Protein AF-A0A941VNA5-F1 (afdb_monomer)

Solvent-accessible surface area (backbone atoms only — not comparable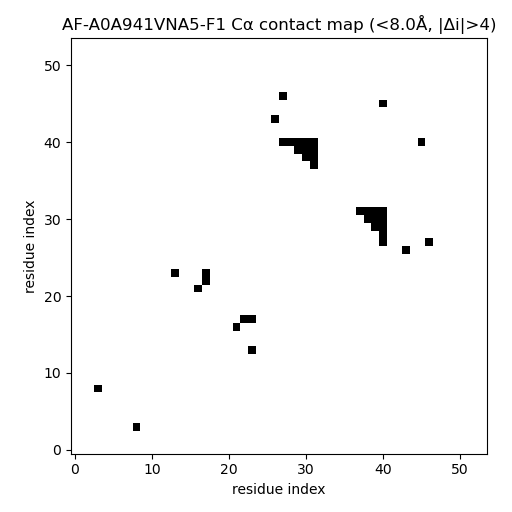 to full-atom values): 3688 Å² total; per-residue (Å²): 134,91,77,80,51,75,67,55,54,51,48,54,57,53,51,60,42,40,77,71,73,45,81,88,74,76,83,70,62,62,61,56,90,88,44,94,91,46,84,51,59,86,55,87,62,62,85,44,45,54,82,77,74,108

Secondary structure (DSSP, 8-state):
--PPPHHHHHHHHHHHHHTTT---PPPPPSS-SS-TT-SS--STTGGGHHHHH-

Radius of gyration: 14.82 Å; Cα contacts (8 Å, |Δi|>4): 19; chains: 1; bounding box: 32×13×48 Å

Nearest PDB structures (foldseek):
  3hy0-assembly1_A  TM=9.683E-01  e=2.123E-03  Escherichia coli K-12
  4xem-assembly1_A  TM=9.565E-01  e=2.845E-03  Homo sapiens
  1riq-assembly1_A  TM=9.424E-01  e=3.061E-03  Aquifex aeolicus
  3htz-assembly1_A  TM=9.347E-01  e=4.751E-03  Aquifex aeolicus

Sequence (54 aa):
MNTMTFREIRSTFLDFFKARGHELVRSSSLIPRDDPSLLFTNAGMVQFKGLYLG

Foldseek 3Di:
DDDDDPVRVVVVVQVVVVVVVDDDDDADDQADDPDPPDRGDPDRCPVCCVVVPD

pLDDT: mean 93.13, std 7.49, range [55.84, 98.69]

Mean predicted aligned err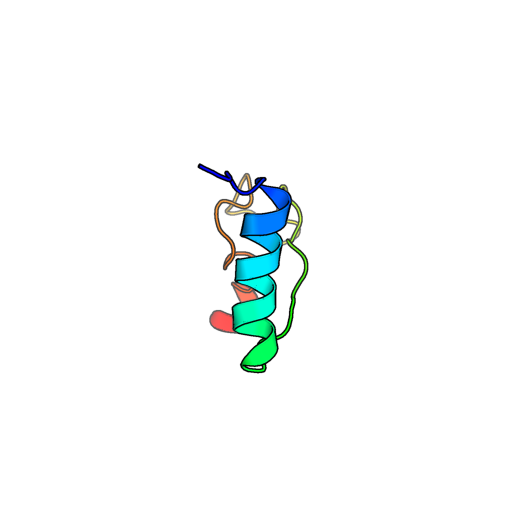or: 3.86 Å

Structure (mmCIF, N/CA/C/O backbone):
data_AF-A0A941VNA5-F1
#
_entry.id   AF-A0A941VNA5-F1
#
loop_
_atom_site.group_PDB
_atom_site.id
_atom_site.type_symbol
_atom_site.label_atom_id
_atom_site.label_alt_id
_atom_site.label_comp_id
_atom_site.label_asym_id
_atom_site.label_entity_id
_atom_site.label_seq_id
_atom_site.pdbx_PDB_ins_code
_atom_site.Cartn_x
_atom_site.Cartn_y
_atom_site.Cartn_z
_atom_site.occupancy
_atom_site.B_iso_or_equiv
_atom_site.auth_seq_id
_atom_site.auth_comp_id
_atom_site.auth_asym_id
_atom_site.auth_atom_id
_atom_site.pdbx_PDB_model_num
ATOM 1 N N . MET A 1 1 ? -6.502 4.313 29.918 1.00 55.84 1 MET A N 1
ATOM 2 C CA . MET A 1 1 ? -6.799 4.386 28.470 1.00 55.84 1 MET A CA 1
ATOM 3 C C . MET A 1 1 ? -6.526 3.016 27.885 1.00 55.84 1 MET A C 1
ATOM 5 O O . MET A 1 1 ? -5.476 2.469 28.191 1.00 55.84 1 MET A O 1
ATOM 9 N N . ASN A 1 2 ? -7.469 2.443 27.137 1.00 79.56 2 ASN A N 1
ATOM 10 C CA . ASN A 1 2 ? -7.243 1.171 26.455 1.00 79.56 2 ASN A CA 1
ATOM 11 C C . ASN A 1 2 ? -6.630 1.472 25.082 1.00 79.56 2 ASN A C 1
ATOM 13 O O . ASN A 1 2 ? -7.277 2.118 24.259 1.00 79.56 2 ASN A O 1
ATOM 17 N N . THR A 1 3 ? -5.375 1.088 24.869 1.00 90.00 3 THR A N 1
ATOM 18 C CA . THR A 1 3 ? -4.637 1.386 23.634 1.00 90.00 3 THR A CA 1
ATOM 19 C C . THR A 1 3 ? -4.772 0.217 22.670 1.00 90.00 3 THR A C 1
ATOM 21 O O . THR A 1 3 ? -4.505 -0.920 23.049 1.00 90.00 3 THR A O 1
ATOM 24 N N . MET A 1 4 ? -5.153 0.491 21.422 1.00 95.00 4 MET A N 1
ATOM 25 C CA . MET A 1 4 ? -5.192 -0.536 20.378 1.00 95.00 4 MET A CA 1
ATOM 26 C C . MET A 1 4 ? -3.778 -0.975 19.984 1.00 95.00 4 MET A C 1
ATOM 28 O O . MET A 1 4 ? -2.869 -0.157 19.832 1.00 95.00 4 MET A O 1
ATOM 32 N N . THR A 1 5 ? -3.601 -2.269 19.749 1.00 97.50 5 THR A N 1
ATOM 33 C CA . THR A 1 5 ? -2.401 -2.836 19.131 1.00 97.50 5 THR A CA 1
ATOM 34 C C . THR A 1 5 ? -2.332 -2.479 17.644 1.00 97.50 5 THR A C 1
ATOM 36 O O . THR A 1 5 ? -3.346 -2.242 16.983 1.00 97.50 5 THR A O 1
ATOM 39 N N . PHE A 1 6 ? -1.133 -2.521 17.054 1.00 96.81 6 PHE A N 1
ATOM 40 C CA . PHE A 1 6 ? -0.971 -2.281 15.612 1.00 96.81 6 PHE A CA 1
ATOM 41 C C . PHE A 1 6 ? -1.787 -3.262 14.747 1.00 96.81 6 PHE A C 1
ATOM 43 O O . PHE A 1 6 ? -2.225 -2.914 13.649 1.00 96.81 6 PHE A O 1
ATOM 50 N N . ARG A 1 7 ? -1.999 -4.496 15.234 1.00 97.62 7 ARG A N 1
ATOM 51 C CA . ARG A 1 7 ? -2.795 -5.513 14.536 1.00 97.62 7 ARG A CA 1
ATOM 52 C C . ARG A 1 7 ? -4.269 -5.135 14.525 1.00 97.62 7 ARG A C 1
ATOM 54 O O . ARG A 1 7 ? -4.891 -5.241 13.475 1.00 97.62 7 ARG A O 1
ATOM 61 N N . GLU A 1 8 ? -4.793 -4.661 15.651 1.00 97.88 8 GLU A N 1
ATOM 62 C CA . GLU A 1 8 ? -6.180 -4.199 15.757 1.00 97.88 8 GLU A CA 1
ATOM 63 C C . GLU A 1 8 ? -6.420 -2.975 14.876 1.00 97.88 8 GLU A C 1
ATOM 65 O O . GLU A 1 8 ? -7.364 -2.984 14.097 1.00 97.88 8 GLU A O 1
ATOM 70 N N . ILE A 1 9 ? -5.524 -1.979 14.899 1.00 97.94 9 ILE A N 1
ATOM 71 C CA . ILE A 1 9 ? -5.628 -0.786 14.036 1.00 97.94 9 ILE A CA 1
ATOM 72 C C . ILE A 1 9 ? -5.679 -1.191 12.557 1.00 97.94 9 ILE A C 1
ATOM 74 O O . ILE A 1 9 ? -6.531 -0.714 11.803 1.00 97.94 9 ILE A O 1
ATOM 78 N N . ARG A 1 10 ? -4.795 -2.109 12.141 1.00 97.56 10 ARG A N 1
ATOM 79 C CA . ARG A 1 10 ? -4.786 -2.634 10.771 1.00 97.56 10 ARG A CA 1
ATOM 80 C C . ARG A 1 10 ? -6.103 -3.329 10.433 1.00 97.56 10 ARG A C 1
ATOM 82 O O . ARG A 1 10 ? -6.652 -3.058 9.371 1.00 97.56 10 ARG A O 1
ATOM 89 N N . SER A 1 11 ? -6.602 -4.212 11.295 1.00 97.75 11 SER A N 1
ATOM 90 C CA . SER A 1 11 ? -7.866 -4.913 11.049 1.00 97.75 11 SER A CA 1
ATOM 91 C C . SER A 1 11 ? -9.038 -3.938 10.942 1.00 97.75 11 SER A C 1
ATOM 93 O O . SER A 1 11 ? -9.776 -4.001 9.968 1.00 97.75 11 SER A O 1
ATOM 95 N N . THR A 1 12 ? -9.138 -2.957 11.845 1.00 98.19 12 THR A N 1
ATOM 96 C CA . THR A 1 12 ? -10.191 -1.932 11.811 1.00 98.19 12 THR A CA 1
ATOM 97 C C . THR A 1 12 ? -10.219 -1.166 10.487 1.00 98.19 12 THR A C 1
ATOM 99 O O . THR A 1 12 ? -11.293 -0.958 9.924 1.00 98.19 12 THR A O 1
ATOM 102 N N . PHE A 1 13 ? -9.056 -0.780 9.954 1.00 98.06 13 PHE A N 1
ATOM 103 C CA . PHE A 1 13 ? -8.974 -0.107 8.655 1.00 98.06 13 PHE A CA 1
ATOM 104 C C . PHE A 1 13 ? -9.459 -1.004 7.505 1.00 98.06 13 PHE A C 1
ATOM 106 O O . PHE A 1 13 ? -10.259 -0.573 6.675 1.00 98.06 13 PHE A O 1
ATOM 113 N N . LEU A 1 14 ? -8.997 -2.257 7.459 1.00 98.25 14 LEU A N 1
ATOM 114 C CA . LEU A 1 14 ? -9.359 -3.190 6.389 1.00 98.25 14 LEU A CA 1
ATOM 115 C C . LEU A 1 14 ? -10.850 -3.554 6.436 1.00 98.25 14 LEU A C 1
ATOM 117 O O . LEU A 1 14 ? -11.511 -3.565 5.397 1.00 98.25 14 LEU A O 1
ATOM 121 N N . ASP A 1 15 ? -11.393 -3.786 7.631 1.00 98.44 15 ASP A N 1
ATOM 122 C CA . ASP A 1 15 ? -12.798 -4.141 7.831 1.00 98.44 15 ASP A CA 1
ATOM 123 C C . ASP A 1 15 ? -13.739 -2.985 7.465 1.00 98.44 15 ASP A C 1
ATOM 125 O O . ASP A 1 15 ? -14.786 -3.211 6.854 1.00 98.44 15 ASP A O 1
ATOM 129 N N . PHE A 1 16 ? -13.350 -1.735 7.750 1.00 98.62 16 PHE A N 1
ATOM 130 C CA . PHE A 1 16 ? -14.121 -0.545 7.374 1.00 98.62 16 PHE A CA 1
ATOM 131 C C . PHE A 1 16 ? -14.375 -0.457 5.861 1.00 98.62 16 PHE A C 1
ATOM 133 O O . PHE A 1 16 ? -15.501 -0.165 5.440 1.00 98.62 16 PHE A O 1
ATOM 140 N N . PHE A 1 17 ? -13.345 -0.704 5.046 1.00 98.69 17 PHE A N 1
ATOM 141 C CA . PHE A 1 17 ? -13.449 -0.653 3.585 1.00 98.69 17 PHE A CA 1
ATOM 142 C C . PHE A 1 17 ? -14.089 -1.915 3.007 1.00 98.69 17 PHE A C 1
ATOM 144 O O . PHE A 1 17 ? -14.927 -1.820 2.108 1.00 98.69 17 PHE A O 1
ATOM 151 N N . LYS A 1 18 ? -13.790 -3.089 3.575 1.00 98.50 18 LYS A N 1
ATOM 152 C CA . LYS A 1 18 ? -14.444 -4.346 3.195 1.00 98.50 18 LYS A CA 1
ATOM 153 C C . LYS A 1 18 ? -15.963 -4.273 3.368 1.00 98.50 18 LYS A C 1
ATOM 155 O O . LYS A 1 18 ? -16.701 -4.671 2.471 1.00 98.50 18 LYS A O 1
ATOM 160 N N . ALA A 1 19 ? -16.441 -3.694 4.471 1.00 98.62 19 ALA A N 1
ATOM 161 C CA . ALA A 1 19 ? -17.871 -3.481 4.717 1.00 98.62 19 ALA A CA 1
ATOM 162 C C . ALA A 1 19 ? -18.548 -2.551 3.687 1.00 98.62 19 ALA A C 1
ATOM 164 O O . ALA A 1 19 ? -19.770 -2.538 3.579 1.00 98.62 19 ALA A O 1
ATOM 165 N N . ARG A 1 20 ? -17.765 -1.783 2.917 1.00 98.69 20 ARG A N 1
ATOM 166 C CA . ARG A 1 20 ? -18.217 -0.888 1.836 1.00 98.69 20 ARG A CA 1
ATOM 167 C C . ARG A 1 20 ? -17.974 -1.479 0.444 1.00 98.69 20 ARG A C 1
ATOM 169 O O . ARG A 1 20 ? -17.943 -0.749 -0.542 1.00 98.69 20 ARG A O 1
ATOM 176 N N . GLY A 1 21 ? -17.764 -2.791 0.362 1.00 98.56 21 GLY A N 1
ATOM 177 C CA . GLY A 1 21 ? -17.607 -3.513 -0.898 1.00 98.56 21 GLY A CA 1
ATOM 178 C C . GLY A 1 21 ? -16.220 -3.410 -1.531 1.00 98.56 21 GLY A C 1
ATOM 179 O O . GLY A 1 21 ? -16.072 -3.778 -2.690 1.00 98.56 21 GLY A O 1
ATOM 180 N N . HIS A 1 22 ? -15.204 -2.914 -0.816 1.00 98.44 22 HIS A N 1
ATOM 181 C CA . HIS A 1 22 ? -13.833 -2.925 -1.334 1.00 98.44 22 HIS A CA 1
ATOM 182 C C . HIS A 1 22 ? -13.212 -4.314 -1.154 1.00 98.44 22 HIS A C 1
ATOM 184 O O . HIS A 1 22 ? -13.291 -4.910 -0.077 1.00 98.44 22 HIS A O 1
ATOM 190 N N . GLU A 1 23 ? -12.566 -4.823 -2.200 1.00 97.62 23 GLU A N 1
ATOM 191 C CA . GLU A 1 23 ? -11.845 -6.090 -2.139 1.00 97.62 23 GLU A CA 1
ATOM 192 C C . GLU A 1 23 ? -10.568 -5.957 -1.298 1.00 97.62 23 GLU A C 1
ATOM 194 O O . GLU A 1 23 ? -9.796 -5.004 -1.433 1.00 97.62 23 GLU A O 1
ATOM 199 N N . LEU A 1 24 ? -10.320 -6.940 -0.430 1.00 97.06 24 LEU A N 1
ATOM 200 C CA . LEU A 1 24 ? -9.079 -7.008 0.327 1.00 97.06 24 LEU A CA 1
ATOM 201 C C . LEU A 1 24 ? -7.977 -7.652 -0.520 1.00 97.06 24 LEU A C 1
ATOM 203 O O . LEU A 1 24 ? -7.835 -8.874 -0.546 1.00 97.06 24 LEU A O 1
ATOM 207 N N . VAL A 1 25 ? -7.151 -6.821 -1.147 1.00 96.38 25 VAL A N 1
ATOM 208 C CA . VAL A 1 25 ? -5.986 -7.278 -1.912 1.00 96.38 25 VAL A CA 1
ATOM 209 C C . VAL A 1 25 ? -4.758 -7.377 -1.002 1.00 96.38 25 VAL A C 1
ATOM 211 O O . VAL A 1 25 ? -4.438 -6.459 -0.241 1.00 96.38 25 VAL A O 1
ATOM 214 N N . ARG A 1 26 ? -4.054 -8.515 -1.049 1.00 95.62 26 ARG A N 1
ATOM 215 C CA . ARG A 1 26 ? -2.814 -8.723 -0.286 1.00 95.62 26 ARG A CA 1
ATOM 216 C C . ARG A 1 26 ? -1.710 -7.803 -0.815 1.00 95.62 26 ARG A C 1
ATOM 218 O O . ARG A 1 26 ? -1.574 -7.644 -2.018 1.00 95.62 26 ARG A O 1
ATOM 225 N N . SER A 1 27 ? -0.876 -7.278 0.087 1.00 95.00 27 SER A N 1
ATOM 226 C CA . SER A 1 27 ? 0.320 -6.513 -0.291 1.00 95.00 27 SER A CA 1
ATOM 227 C C . SER A 1 27 ? 1.198 -7.283 -1.277 1.00 95.00 27 SER A C 1
ATOM 229 O O . SER A 1 27 ? 1.504 -8.461 -1.052 1.00 95.00 27 SER A O 1
ATOM 231 N N . SER A 1 28 ? 1.652 -6.588 -2.317 1.00 93.88 28 SER A N 1
ATOM 232 C CA . SER A 1 28 ? 2.679 -7.068 -3.233 1.00 93.88 28 SER A CA 1
ATOM 233 C C . SER A 1 28 ? 4.049 -7.192 -2.548 1.00 93.88 28 SER A C 1
ATOM 235 O O . SER A 1 28 ? 4.241 -6.798 -1.392 1.00 93.88 28 SER A O 1
ATOM 237 N N . SER A 1 29 ? 5.001 -7.793 -3.268 1.00 95.19 29 SER A N 1
ATOM 238 C CA . SER A 1 29 ? 6.397 -7.938 -2.841 1.00 95.19 29 SER A CA 1
ATOM 239 C C . SER A 1 29 ? 7.053 -6.577 -2.587 1.00 95.19 29 SER A C 1
ATOM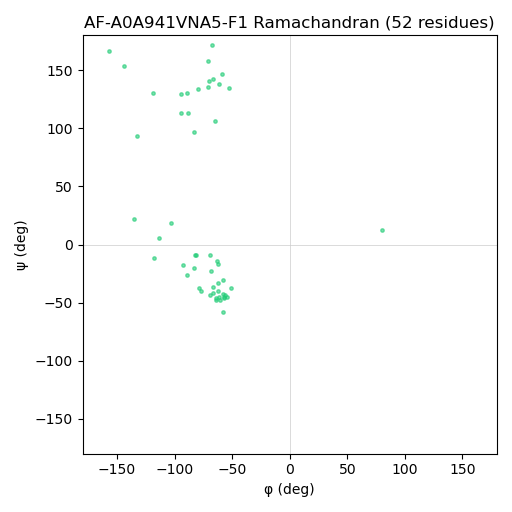 241 O O . SER A 1 29 ? 6.786 -5.610 -3.299 1.00 95.19 29 SER A O 1
ATOM 243 N N . LEU A 1 30 ? 7.970 -6.518 -1.613 1.00 95.44 30 LEU A N 1
ATOM 244 C CA . LEU A 1 30 ? 8.839 -5.352 -1.418 1.00 95.44 30 LEU A CA 1
ATOM 245 C C . LEU A 1 30 ? 9.746 -5.115 -2.635 1.00 95.44 30 LEU A C 1
ATOM 247 O O . LEU A 1 30 ? 10.043 -3.970 -2.950 1.00 95.44 30 LEU A O 1
ATOM 251 N N . ILE A 1 31 ? 10.160 -6.189 -3.315 1.00 94.69 31 ILE A N 1
ATOM 252 C CA . ILE A 1 31 ? 10.924 -6.142 -4.567 1.00 94.69 31 ILE A CA 1
ATOM 253 C C . ILE A 1 31 ? 9.927 -6.248 -5.735 1.0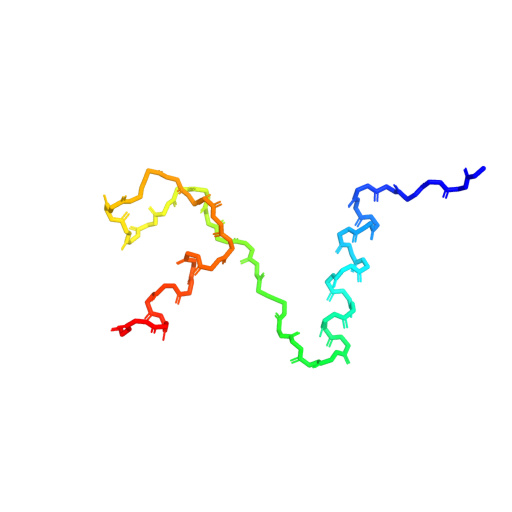0 94.69 31 ILE A C 1
ATOM 255 O O . ILE A 1 31 ? 9.293 -7.307 -5.865 1.00 94.69 31 ILE A O 1
ATOM 259 N N . PRO A 1 32 ? 9.745 -5.194 -6.554 1.00 90.75 32 PRO A N 1
ATOM 260 C CA . PRO A 1 32 ? 8.880 -5.228 -7.732 1.00 90.75 32 PRO A CA 1
ATOM 261 C C . PRO A 1 32 ? 9.375 -6.271 -8.740 1.00 90.75 32 PRO A C 1
ATOM 263 O O . PRO A 1 32 ? 10.577 -6.395 -8.954 1.00 90.75 32 PRO A O 1
ATOM 266 N N . ARG A 1 33 ? 8.462 -7.038 -9.350 1.00 82.06 33 ARG A N 1
ATOM 267 C CA . ARG A 1 33 ? 8.838 -8.074 -10.331 1.00 82.06 33 ARG A CA 1
ATOM 268 C C . ARG A 1 33 ? 8.909 -7.567 -11.771 1.00 82.06 33 ARG A C 1
ATOM 270 O O . ARG A 1 33 ? 9.709 -8.089 -12.534 1.00 82.06 33 ARG A O 1
ATOM 277 N N . ASP A 1 34 ? 8.157 -6.517 -12.098 1.00 80.75 34 ASP A N 1
ATOM 278 C CA . ASP A 1 34 ? 7.903 -6.113 -13.489 1.00 80.75 34 ASP A CA 1
ATOM 279 C C . ASP A 1 34 ? 8.046 -4.594 -13.708 1.00 80.75 34 ASP A C 1
ATOM 281 O O . ASP A 1 34 ? 7.481 -4.030 -14.641 1.00 80.75 34 ASP A O 1
ATOM 285 N N . ASP A 1 35 ? 8.783 -3.904 -12.832 1.00 88.00 35 ASP A N 1
ATOM 286 C CA . ASP A 1 35 ? 9.043 -2.467 -12.964 1.00 88.00 35 ASP A CA 1
ATOM 287 C C . ASP A 1 35 ? 10.537 -2.160 -12.763 1.00 88.00 35 ASP A C 1
ATOM 289 O O . ASP A 1 35 ? 10.973 -1.954 -11.627 1.00 88.00 35 ASP A O 1
ATOM 293 N N . PRO A 1 36 ? 11.341 -2.109 -13.845 1.00 90.12 36 PRO A N 1
ATOM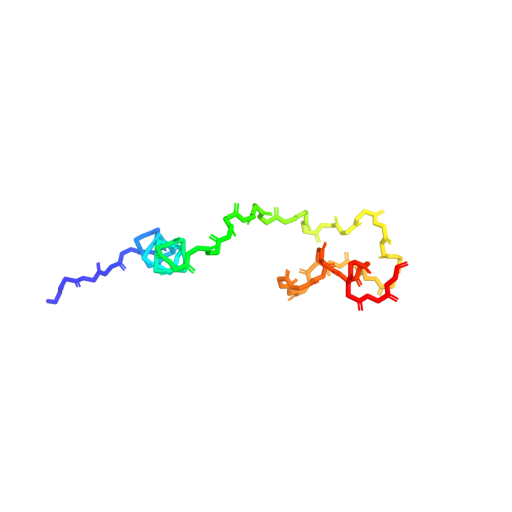 294 C CA . PRO A 1 36 ? 12.775 -1.840 -13.745 1.00 90.12 36 PRO A CA 1
ATOM 295 C C . PRO A 1 36 ? 13.089 -0.396 -13.323 1.00 90.12 36 PRO A C 1
ATOM 297 O O . PRO A 1 36 ? 14.241 -0.087 -13.031 1.00 90.12 36 PRO A O 1
ATOM 300 N N . SER A 1 37 ? 12.090 0.497 -13.280 1.00 91.25 37 SER A N 1
ATOM 301 C CA . SER A 1 37 ? 12.268 1.873 -12.803 1.00 91.25 37 SER A CA 1
ATOM 302 C C . SER A 1 37 ? 12.245 1.994 -11.274 1.00 91.25 37 SER A C 1
ATOM 304 O O . SER A 1 37 ? 12.557 3.060 -10.743 1.00 91.25 37 SER A O 1
ATOM 306 N N . LEU A 1 38 ? 11.893 0.921 -10.554 1.00 93.81 38 LEU A N 1
ATOM 307 C CA . LEU A 1 38 ? 11.765 0.910 -9.099 1.00 93.81 38 LEU A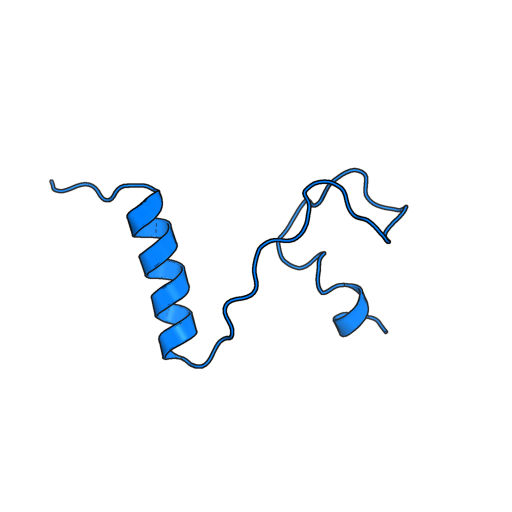 CA 1
ATOM 308 C C . LEU A 1 38 ? 12.729 -0.084 -8.448 1.00 93.81 38 LEU A C 1
ATOM 310 O O . LEU A 1 38 ? 12.741 -1.266 -8.775 1.00 93.81 38 LEU A O 1
ATOM 314 N N . LEU A 1 39 ? 13.472 0.381 -7.438 1.00 94.38 39 LEU A N 1
ATOM 315 C CA . LEU A 1 39 ? 14.288 -0.499 -6.591 1.00 94.38 39 LEU A CA 1
ATOM 316 C C . LEU A 1 39 ? 13.432 -1.261 -5.564 1.00 94.38 39 LEU A C 1
ATOM 318 O O . LEU A 1 39 ? 13.658 -2.444 -5.326 1.00 94.38 39 LEU A O 1
ATOM 322 N N . PHE A 1 40 ? 12.433 -0.593 -4.974 1.00 95.88 40 PHE A N 1
ATOM 323 C CA . PHE A 1 40 ? 11.526 -1.162 -3.972 1.00 95.88 40 PHE A CA 1
ATOM 324 C C . PHE A 1 40 ? 10.103 -0.613 -4.132 1.00 95.88 40 PHE A C 1
ATOM 326 O O . PHE A 1 40 ? 9.909 0.517 -4.586 1.00 95.88 40 PHE A O 1
ATOM 333 N N . THR A 1 41 ? 9.106 -1.386 -3.698 1.00 95.44 41 THR A N 1
ATOM 334 C CA . THR A 1 41 ? 7.712 -0.937 -3.581 1.00 95.44 41 THR A CA 1
ATOM 335 C C . THR A 1 41 ? 7.617 0.166 -2.526 1.00 95.44 41 THR A C 1
ATOM 337 O O . THR A 1 41 ? 7.707 -0.098 -1.328 1.00 9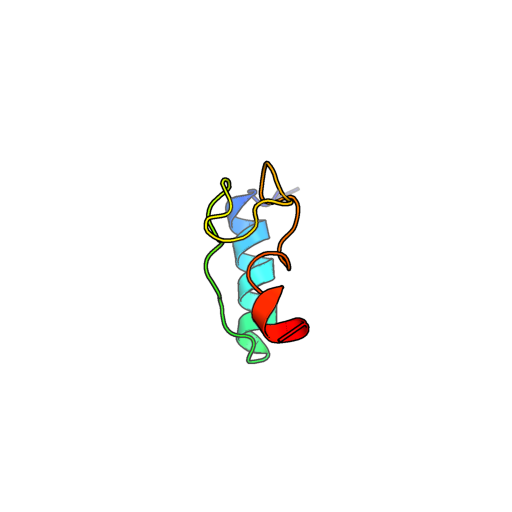5.44 41 THR A O 1
ATOM 340 N N . ASN A 1 42 ? 7.437 1.410 -2.970 1.00 94.62 42 ASN A N 1
ATOM 341 C CA . ASN A 1 42 ? 7.415 2.595 -2.107 1.00 94.62 42 ASN A CA 1
ATOM 342 C C . ASN A 1 42 ? 6.006 2.999 -1.642 1.00 94.62 42 ASN A C 1
ATOM 344 O O . ASN A 1 42 ? 5.877 3.743 -0.672 1.00 94.62 42 ASN A O 1
ATOM 348 N N . ALA A 1 43 ? 4.954 2.521 -2.312 1.00 95.25 43 ALA A N 1
ATOM 349 C CA . ALA A 1 43 ? 3.574 2.797 -1.936 1.00 95.25 43 ALA A CA 1
ATOM 350 C C . ALA A 1 43 ? 2.586 1.740 -2.467 1.00 95.25 43 ALA A C 1
ATOM 352 O O . ALA A 1 43 ? 2.904 0.917 -3.328 1.00 95.25 43 ALA A O 1
ATOM 353 N N . GLY A 1 44 ? 1.360 1.767 -1.933 1.00 93.94 44 GLY A N 1
ATOM 354 C CA . GLY A 1 44 ? 0.346 0.730 -2.167 1.00 93.94 44 GLY A CA 1
ATOM 355 C C . GLY A 1 44 ? -0.213 0.663 -3.591 1.00 93.94 44 GLY A C 1
ATOM 356 O O . GLY A 1 44 ? -0.693 -0.392 -3.996 1.00 93.94 44 GLY A O 1
ATOM 357 N N . MET A 1 45 ? -0.131 1.746 -4.369 1.00 94.69 45 MET A N 1
ATOM 358 C CA . MET A 1 45 ? -0.641 1.797 -5.745 1.00 94.69 45 MET A CA 1
ATOM 359 C C . MET A 1 45 ? 0.311 1.209 -6.800 1.00 94.69 45 MET A C 1
ATOM 361 O O . MET A 1 45 ? -0.111 1.008 -7.933 1.00 94.69 45 MET A O 1
ATOM 365 N N . VAL A 1 46 ? 1.564 0.871 -6.447 1.00 94.19 46 VAL A N 1
ATOM 366 C CA . VAL A 1 46 ? 2.565 0.358 -7.407 1.00 94.19 46 VAL A CA 1
ATOM 367 C C . VAL A 1 46 ? 2.075 -0.956 -8.005 1.00 94.19 46 VAL A C 1
ATOM 369 O O . VAL A 1 46 ? 2.183 -1.161 -9.208 1.00 94.19 46 VAL A O 1
ATOM 372 N N . GLN A 1 47 ? 1.457 -1.816 -7.189 1.00 93.19 47 GLN A N 1
ATOM 373 C CA . GLN A 1 47 ? 0.916 -3.106 -7.636 1.00 93.19 47 GLN A CA 1
ATOM 374 C C . GLN A 1 47 ? -0.222 -2.982 -8.664 1.00 93.19 47 GLN A C 1
ATOM 376 O O . GLN A 1 47 ? -0.570 -3.966 -9.305 1.00 93.19 47 GLN A O 1
ATOM 381 N N . PHE A 1 48 ? -0.788 -1.784 -8.827 1.00 93.44 48 PHE A N 1
ATOM 382 C CA . PHE A 1 48 ? -1.866 -1.490 -9.768 1.00 93.44 48 PHE A CA 1
ATOM 383 C C . PHE A 1 48 ? -1.418 -0.549 -10.894 1.00 93.44 48 PHE A C 1
ATOM 385 O O . PHE A 1 48 ? -2.243 -0.128 -11.699 1.00 93.44 48 PHE A O 1
ATOM 392 N N . LYS A 1 49 ? -0.121 -0.211 -10.969 1.00 91.75 49 LYS A N 1
ATOM 393 C CA . LYS A 1 49 ? 0.421 0.732 -11.957 1.00 91.75 49 LYS A CA 1
ATOM 394 C C . LYS A 1 49 ? 0.056 0.334 -13.390 1.00 91.75 49 LYS A C 1
ATOM 396 O O . LYS A 1 49 ? -0.391 1.198 -14.129 1.00 91.75 49 LYS A O 1
ATOM 401 N N . GLY A 1 50 ? 0.197 -0.949 -13.743 1.00 88.62 50 GLY A N 1
ATOM 402 C CA . 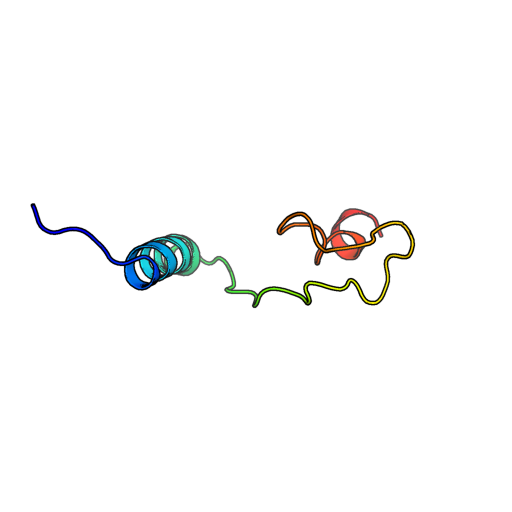GLY A 1 50 ? -0.234 -1.477 -15.044 1.00 88.62 50 GLY A CA 1
ATOM 403 C C . GLY A 1 50 ? -1.723 -1.232 -15.274 1.00 88.62 50 GLY A C 1
ATOM 404 O O . GLY A 1 50 ? -2.086 -0.460 -16.141 1.00 88.62 50 GLY A O 1
ATOM 405 N N . LEU A 1 51 ? -2.593 -1.722 -14.386 1.00 90.44 51 LEU A N 1
ATOM 406 C CA . LEU A 1 51 ? -4.047 -1.537 -14.514 1.00 90.44 51 LEU A CA 1
ATOM 407 C C . LEU A 1 51 ? -4.485 -0.075 -14.739 1.00 90.44 51 LEU A C 1
ATOM 409 O O . LEU A 1 51 ? -5.433 0.169 -15.480 1.00 90.44 51 LEU A O 1
ATOM 413 N N . TYR A 1 52 ? -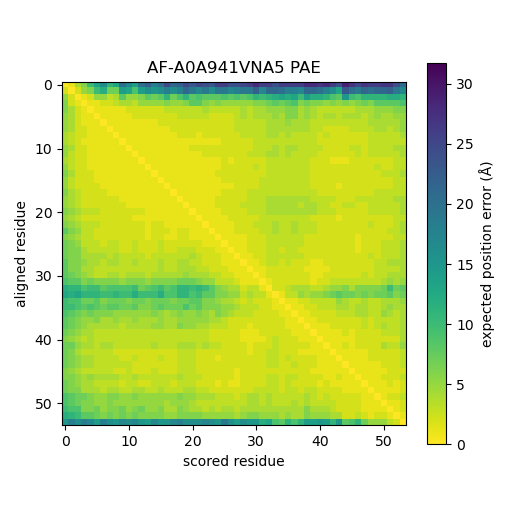3.819 0.892 -14.101 1.00 89.81 52 TYR A N 1
ATOM 414 C CA . TYR A 1 52 ? -4.144 2.312 -14.261 1.00 89.81 52 TYR A CA 1
ATOM 415 C C . TYR A 1 52 ? -3.522 2.977 -15.498 1.00 89.81 52 TYR A C 1
ATOM 417 O O . TYR A 1 52 ? -4.005 4.036 -15.895 1.00 89.81 52 TYR A O 1
ATOM 425 N N . LEU A 1 53 ? -2.459 2.410 -16.079 1.00 89.06 53 LEU A N 1
ATOM 426 C CA . LEU A 1 53 ? -1.684 3.030 -17.162 1.00 89.06 53 LEU A CA 1
ATOM 427 C C . LEU A 1 53 ? -1.682 2.241 -18.489 1.00 89.06 53 LEU A C 1
ATOM 429 O O . LEU A 1 53 ? -1.275 2.821 -19.495 1.00 89.06 53 LEU A O 1
ATOM 433 N N . GLY A 1 54 ? -2.148 0.985 -18.517 1.00 70.44 54 GLY A N 1
ATOM 434 C CA . GLY A 1 54 ? -2.269 0.124 -19.708 1.00 70.44 54 GLY A CA 1
ATOM 435 C C . GLY A 1 54 ? -1.498 -1.189 -19.616 1.00 70.44 54 GLY A C 1
ATOM 436 O O . GLY A 1 54 ? -1.054 -1.647 -20.688 1.00 70.44 54 GLY A O 1
#